Protein AF-A0A972TL37-F1 (afdb_monomer)

pLDDT: mean 92.21, std 7.75, range [49.34, 98.0]

Foldseek 3Di:
DPPDDPVRVVVVVVVVVVVDWDQDPPRDTDRPVVVVVVVVVVLVVCVVVLHEAEFEDDDVVLVVSVVVCVCCCPVVVHHYYYDPDPVNVVCVVVVD

Secondary structure (DSSP, 8-state):
---S-HHHHHHHHHHHHHT-EEE-GGG-EEEHHHHHHHHHHHHHHHHHTT--EEE---THHHHHHHHHHHHIIIII---EEE---HHHHHHHHHH-

Structure (mmCIF, N/CA/C/O backbone):
data_AF-A0A972TL37-F1
#
_entry.id   AF-A0A972TL37-F1
#
l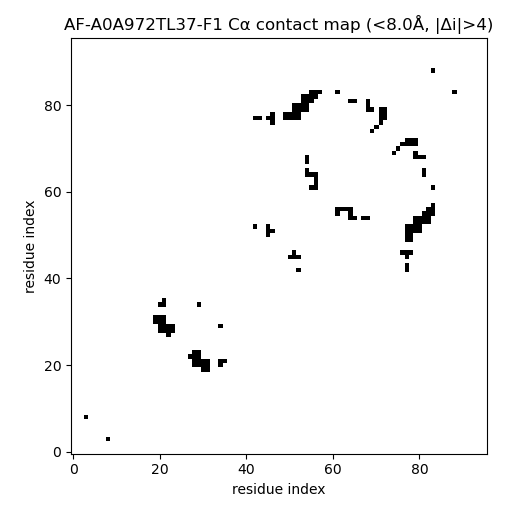oop_
_atom_site.group_PDB
_atom_site.id
_atom_site.type_symbol
_atom_site.label_atom_id
_atom_site.label_alt_id
_atom_site.label_comp_id
_atom_site.label_asym_id
_atom_site.label_entity_id
_atom_site.label_seq_id
_atom_site.pdbx_PDB_ins_code
_atom_site.Cartn_x
_atom_site.Cartn_y
_atom_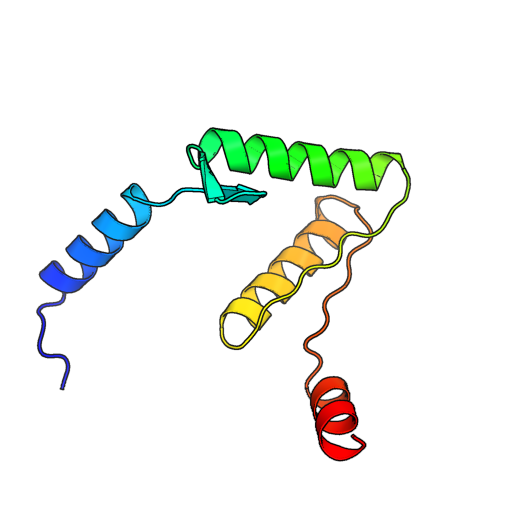site.Cartn_z
_atom_site.occupancy
_atom_site.B_iso_or_equiv
_atom_site.auth_seq_id
_atom_site.auth_comp_id
_atom_site.auth_asym_id
_atom_site.auth_atom_id
_atom_site.pdbx_PDB_model_num
ATOM 1 N N . MET A 1 1 ? 13.525 -17.919 -20.745 1.00 49.34 1 MET A N 1
ATOM 2 C CA . MET A 1 1 ? 14.887 -17.387 -20.970 1.00 49.34 1 MET A CA 1
ATOM 3 C C . MET A 1 1 ? 14.782 -15.876 -20.854 1.00 49.34 1 MET A C 1
ATOM 5 O O . MET A 1 1 ? 13.967 -15.307 -21.570 1.00 49.34 1 MET A O 1
ATOM 9 N N . ILE A 1 2 ? 15.463 -15.245 -19.895 1.00 60.62 2 ILE A N 1
ATOM 10 C CA . ILE A 1 2 ? 15.416 -13.782 -19.743 1.00 60.62 2 ILE A CA 1
ATOM 11 C C . ILE A 1 2 ? 16.160 -13.200 -20.948 1.00 60.62 2 ILE A C 1
ATOM 13 O O . ILE A 1 2 ? 17.368 -13.374 -21.059 1.00 60.62 2 ILE A O 1
ATOM 17 N N . ASN A 1 3 ? 15.431 -12.595 -21.884 1.00 79.69 3 ASN A N 1
ATOM 18 C CA . ASN A 1 3 ? 15.972 -12.131 -23.167 1.00 79.69 3 ASN A CA 1
ATOM 19 C C . ASN A 1 3 ? 16.561 -10.707 -23.077 1.00 79.69 3 ASN A C 1
ATOM 21 O O . ASN A 1 3 ? 16.582 -9.967 -24.054 1.00 79.69 3 ASN A O 1
ATOM 25 N N . GLU A 1 4 ? 16.973 -10.295 -21.879 1.00 86.56 4 GLU A N 1
ATOM 26 C CA . GLU A 1 4 ? 17.377 -8.931 -21.548 1.00 86.56 4 GLU A CA 1
ATOM 27 C C . GLU A 1 4 ? 18.559 -8.965 -20.573 1.00 86.56 4 GLU A C 1
ATOM 29 O O . GLU A 1 4 ? 18.625 -9.824 -19.693 1.00 86.56 4 GLU A O 1
ATOM 34 N N . SER A 1 5 ? 19.505 -8.033 -20.725 1.00 93.94 5 SER A N 1
ATOM 35 C CA . SER A 1 5 ? 20.615 -7.897 -19.780 1.00 93.94 5 SER A CA 1
ATOM 36 C C . SER A 1 5 ? 20.129 -7.351 -18.434 1.00 93.94 5 SER A C 1
ATOM 38 O O . SER A 1 5 ? 19.187 -6.561 -18.372 1.00 93.94 5 SER A O 1
ATOM 40 N N . LEU A 1 6 ? 20.815 -7.710 -17.343 1.00 94.00 6 LEU A N 1
ATOM 41 C CA . LEU A 1 6 ? 20.506 -7.177 -16.011 1.00 94.00 6 LEU A CA 1
ATOM 42 C C . LEU A 1 6 ? 20.537 -5.639 -15.988 1.00 94.00 6 LEU A C 1
ATOM 44 O O . LEU A 1 6 ? 19.671 -5.012 -15.388 1.00 94.00 6 LEU A O 1
ATOM 48 N N . THR A 1 7 ? 21.495 -5.028 -16.690 1.00 95.31 7 THR A N 1
ATOM 49 C CA . THR A 1 7 ? 21.602 -3.569 -16.811 1.00 95.31 7 THR A CA 1
ATOM 50 C C . THR A 1 7 ? 20.366 -2.956 -17.467 1.00 95.31 7 THR A C 1
ATOM 52 O O . THR A 1 7 ? 19.828 -1.984 -16.944 1.00 95.31 7 THR A O 1
ATOM 55 N N . SER A 1 8 ? 19.887 -3.531 -18.575 1.00 94.94 8 SER A N 1
ATOM 56 C CA . SER A 1 8 ? 18.677 -3.049 -19.255 1.00 94.94 8 SER A CA 1
ATOM 57 C C . SER A 1 8 ? 17.443 -3.205 -18.366 1.00 94.94 8 SER A C 1
ATOM 59 O O . SER A 1 8 ? 16.665 -2.261 -18.219 1.00 94.94 8 SER A O 1
ATOM 61 N N . TYR A 1 9 ? 17.323 -4.345 -17.678 1.00 95.25 9 TYR A N 1
ATOM 62 C CA . TYR A 1 9 ? 16.232 -4.588 -16.739 1.00 95.25 9 TYR A CA 1
ATOM 63 C C . TYR A 1 9 ? 16.204 -3.545 -15.610 1.00 95.25 9 TYR A C 1
ATOM 65 O O . TYR A 1 9 ? 15.165 -2.933 -15.358 1.00 95.25 9 TYR A O 1
ATOM 73 N N . CYS A 1 10 ? 17.347 -3.303 -14.958 1.00 96.06 10 CYS A N 1
ATOM 74 C CA . CYS A 1 10 ? 17.463 -2.312 -13.889 1.00 96.06 10 CYS A CA 1
ATOM 75 C C . CYS A 1 10 ? 17.186 -0.890 -14.393 1.00 96.06 10 CYS A C 1
ATOM 77 O O . CYS A 1 10 ? 16.501 -0.131 -13.710 1.00 96.06 10 CYS A O 1
ATOM 79 N N . GLN A 1 11 ? 17.653 -0.537 -15.595 1.00 96.25 11 GLN A N 1
ATOM 80 C CA . GLN A 1 11 ? 17.367 0.768 -16.193 1.00 96.25 11 GLN A CA 1
ATOM 81 C C . GLN A 1 11 ? 15.870 0.945 -16.464 1.00 96.25 11 GLN A C 1
ATOM 83 O O . GLN A 1 11 ? 15.311 2.004 -16.177 1.00 96.25 11 GLN A O 1
ATOM 88 N N . ARG A 1 12 ? 15.195 -0.090 -16.980 1.00 95.25 12 ARG A N 1
ATOM 89 C CA . ARG A 1 12 ? 13.745 -0.048 -17.189 1.00 95.25 12 ARG A CA 1
ATOM 90 C C . ARG A 1 12 ? 13.004 0.102 -15.866 1.00 95.25 12 ARG A C 1
ATOM 92 O O . ARG A 1 12 ? 12.108 0.934 -15.781 1.00 95.25 12 ARG A O 1
ATOM 99 N N . LEU A 1 13 ? 13.383 -0.663 -14.843 1.00 95.38 13 LEU A N 1
ATOM 100 C CA . LEU A 1 13 ? 12.790 -0.549 -13.511 1.00 95.38 13 LEU A CA 1
ATOM 101 C C . LEU A 1 13 ? 12.952 0.869 -12.946 1.00 95.38 13 LEU A C 1
ATOM 103 O O . LEU A 1 13 ? 11.982 1.449 -12.471 1.00 95.38 13 LEU A O 1
ATOM 107 N N . PHE A 1 14 ? 14.149 1.446 -13.051 1.00 96.94 14 PHE A N 1
ATOM 108 C CA . PHE A 1 14 ? 14.416 2.815 -12.614 1.00 96.94 14 PHE A CA 1
ATOM 109 C C . PHE A 1 14 ? 13.526 3.834 -13.336 1.00 96.94 14 PHE A C 1
ATOM 111 O O . PHE A 1 14 ? 12.889 4.665 -12.692 1.00 96.94 14 PHE A O 1
ATOM 118 N N . ASN A 1 15 ? 13.412 3.725 -14.662 1.00 96.69 15 ASN A N 1
ATOM 119 C CA . ASN A 1 15 ? 12.557 4.611 -15.450 1.00 96.69 15 ASN A CA 1
ATOM 120 C C . ASN A 1 15 ? 11.075 4.478 -15.063 1.00 96.69 15 ASN A C 1
ATOM 122 O O . ASN A 1 15 ? 10.368 5.481 -15.024 1.00 96.69 15 ASN A O 1
ATOM 126 N N . LEU A 1 16 ? 10.607 3.264 -14.751 1.00 95.69 16 LEU A N 1
ATOM 127 C CA . LEU A 1 16 ? 9.237 3.036 -14.280 1.00 95.69 16 LEU A CA 1
ATOM 128 C C . LEU A 1 16 ? 8.984 3.694 -12.921 1.00 95.69 16 LEU A C 1
ATOM 130 O O . LEU A 1 16 ? 7.936 4.304 -12.740 1.00 95.69 16 LEU A O 1
ATOM 134 N N . ILE A 1 17 ? 9.941 3.612 -11.993 1.00 94.25 17 ILE A N 1
ATOM 135 C CA . ILE A 1 17 ? 9.837 4.267 -10.681 1.00 94.25 17 ILE A CA 1
ATOM 136 C C . ILE A 1 17 ? 9.763 5.791 -10.849 1.00 94.25 17 ILE A C 1
ATOM 138 O O . ILE A 1 17 ? 8.927 6.434 -10.221 1.00 94.25 17 ILE A O 1
ATOM 142 N N . LEU A 1 18 ? 10.586 6.371 -11.729 1.00 94.56 18 LEU A N 1
ATOM 143 C CA . LEU A 1 18 ? 10.555 7.813 -12.006 1.00 94.56 18 LEU A CA 1
ATOM 144 C C . LEU A 1 18 ? 9.265 8.279 -12.690 1.00 94.56 18 LEU A C 1
ATOM 146 O O . LEU A 1 18 ? 8.883 9.436 -12.544 1.00 94.56 18 LEU A O 1
ATOM 150 N N . ALA A 1 19 ? 8.605 7.396 -13.436 1.00 94.06 19 ALA A N 1
ATOM 151 C CA . ALA A 1 19 ? 7.347 7.684 -14.114 1.00 94.06 19 ALA A CA 1
ATOM 152 C C . ALA A 1 19 ? 6.108 7.440 -13.232 1.00 94.06 19 ALA A C 1
ATOM 154 O O . ALA A 1 19 ? 4.986 7.560 -13.723 1.00 94.06 19 ALA A O 1
ATOM 155 N N . MET A 1 20 ? 6.281 7.069 -11.957 1.00 94.56 20 MET A N 1
ATOM 156 C CA . MET A 1 20 ? 5.155 6.822 -11.061 1.00 94.56 20 MET A CA 1
ATOM 157 C C . MET A 1 20 ? 4.324 8.087 -10.837 1.00 94.56 20 MET A C 1
ATOM 159 O O . MET A 1 20 ? 4.827 9.153 -10.482 1.00 94.56 20 MET A O 1
ATOM 163 N N . GLU A 1 21 ? 3.016 7.923 -10.962 1.00 94.38 21 GLU A N 1
ATOM 164 C CA . GLU A 1 21 ? 2.013 8.956 -10.744 1.00 94.38 21 GLU A CA 1
ATOM 165 C C . GLU A 1 21 ? 0.818 8.362 -10.001 1.00 94.38 21 GLU A C 1
ATOM 167 O O . GLU A 1 21 ? 0.618 7.144 -9.975 1.00 94.38 21 GLU A O 1
ATOM 172 N N . ILE A 1 22 ? 0.014 9.225 -9.387 1.00 94.12 22 ILE A N 1
ATOM 173 C CA . ILE A 1 22 ? -1.223 8.813 -8.729 1.00 94.12 22 ILE A CA 1
ATOM 174 C C . ILE A 1 22 ? -2.391 9.231 -9.609 1.00 94.12 22 ILE A C 1
ATOM 176 O O . ILE A 1 22 ? -2.497 10.386 -10.015 1.00 94.12 22 ILE A O 1
ATOM 180 N N . THR A 1 23 ? -3.281 8.284 -9.887 1.00 94.12 23 THR A N 1
ATOM 181 C CA . THR A 1 23 ? -4.528 8.547 -10.608 1.00 94.12 23 THR A CA 1
ATOM 182 C C . THR A 1 23 ? -5.656 8.701 -9.598 1.00 94.12 23 THR A C 1
ATOM 184 O O . THR A 1 23 ? -5.879 7.821 -8.766 1.00 94.12 23 THR A O 1
ATOM 187 N N . LYS A 1 24 ? -6.345 9.841 -9.641 1.00 89.94 24 LYS A N 1
ATOM 188 C CA . LYS A 1 24 ? -7.530 10.119 -8.824 1.00 89.94 24 LYS A CA 1
ATOM 189 C C . LYS A 1 24 ? -8.800 9.692 -9.564 1.00 89.94 24 LYS A C 1
ATOM 191 O O . LYS A 1 24 ? -8.756 9.125 -10.653 1.00 89.94 24 LYS A O 1
ATOM 196 N N . GLN A 1 25 ? -9.953 9.992 -8.970 1.00 88.31 25 GLN A N 1
ATOM 197 C CA . GLN A 1 25 ? -11.237 9.891 -9.660 1.00 88.31 25 GLN A CA 1
ATOM 198 C C . GLN A 1 25 ? -11.205 10.674 -10.983 1.00 88.31 25 GLN A C 1
ATOM 200 O O . GLN A 1 25 ? -10.507 11.683 -11.092 1.00 88.31 25 GLN A O 1
ATOM 205 N N . GLN A 1 26 ? -11.981 10.213 -11.968 1.0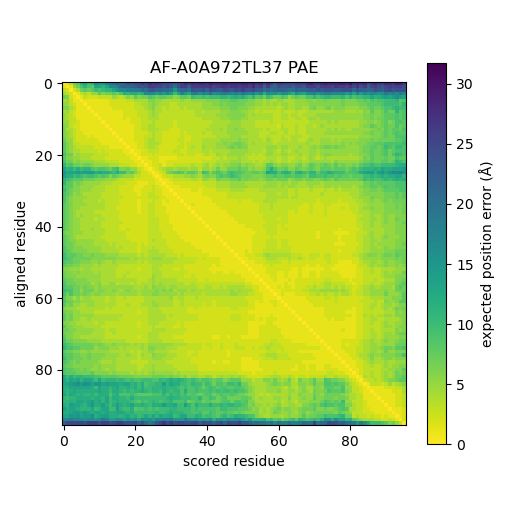0 88.50 26 GLN A N 1
ATOM 206 C CA . GLN A 1 26 ? -12.076 10.833 -13.298 1.00 88.50 26 GLN A CA 1
ATOM 207 C C . GLN A 1 26 ? -10.738 10.872 -14.069 1.00 88.50 26 GLN A C 1
ATOM 209 O O . GLN A 1 26 ? -10.519 11.777 -14.868 1.00 88.50 26 GLN A O 1
ATOM 214 N N . ASP A 1 27 ? -9.841 9.909 -13.818 1.00 88.06 27 ASP A N 1
ATOM 215 C CA . ASP A 1 27 ? -8.534 9.761 -14.481 1.00 88.06 27 ASP A CA 1
ATOM 216 C C . ASP A 1 27 ? -7.599 10.978 -14.363 1.00 88.06 27 ASP A C 1
ATOM 218 O O . ASP A 1 27 ? -6.682 11.177 -15.164 1.00 88.06 27 ASP A O 1
ATOM 222 N N . VAL A 1 28 ? -7.785 11.796 -13.321 1.00 93.69 28 VAL A N 1
ATOM 223 C CA . VAL A 1 28 ? -6.896 12.928 -13.048 1.00 93.69 28 VAL A CA 1
ATOM 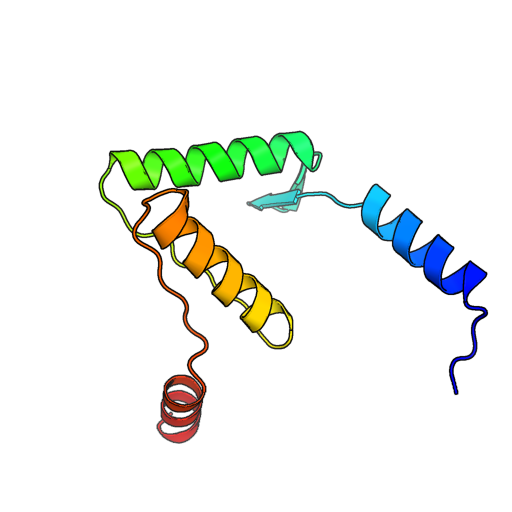224 C C . VAL A 1 28 ? -5.570 12.410 -12.494 1.00 93.69 28 VAL A C 1
ATOM 226 O O . VAL A 1 28 ? -5.493 11.947 -11.353 1.00 93.69 28 VAL A O 1
ATOM 229 N N . LYS A 1 29 ? -4.516 12.519 -13.302 1.00 94.62 29 LYS A N 1
ATOM 230 C CA . LYS A 1 29 ? -3.141 12.181 -12.925 1.00 94.62 29 LYS A CA 1
ATOM 231 C C . LYS A 1 29 ? -2.508 13.314 -12.129 1.00 94.62 29 LYS A C 1
ATOM 233 O O . LYS A 1 29 ? -2.556 14.473 -12.540 1.00 94.62 29 LYS A O 1
ATOM 238 N N . VAL A 1 30 ? -1.899 12.980 -10.998 1.00 94.81 30 VAL A N 1
ATOM 239 C CA . VAL A 1 30 ? -1.145 13.920 -10.166 1.00 94.81 30 VAL A CA 1
ATOM 240 C C . VAL A 1 30 ? 0.250 13.384 -9.852 1.00 94.81 30 VAL A C 1
ATOM 242 O O . VAL A 1 30 ? 0.442 12.163 -9.800 1.00 94.81 30 VAL A O 1
ATOM 245 N N . PRO A 1 31 ? 1.222 14.276 -9.585 1.00 94.62 31 PRO A N 1
ATOM 246 C CA . PRO A 1 31 ? 2.542 13.866 -9.127 1.00 94.62 31 PRO A CA 1
ATOM 247 C C . PRO A 1 31 ? 2.461 12.994 -7.871 1.00 94.62 31 PRO A C 1
ATOM 249 O O . PRO A 1 31 ? 1.635 13.245 -6.986 1.00 94.62 31 PRO A O 1
ATOM 252 N N . LEU A 1 32 ? 3.356 12.007 -7.776 1.00 93.50 32 LEU A N 1
ATOM 253 C CA . LEU A 1 32 ? 3.407 11.050 -6.669 1.00 93.50 32 LEU A CA 1
ATOM 254 C C . LEU A 1 32 ? 3.441 11.740 -5.298 1.00 93.50 32 LEU A C 1
ATOM 256 O O . LEU A 1 32 ? 2.682 11.365 -4.412 1.00 93.50 32 LEU A O 1
ATOM 260 N N . GLU A 1 33 ? 4.266 12.776 -5.133 1.00 93.94 33 GLU A N 1
ATOM 261 C CA . GLU A 1 33 ? 4.398 13.505 -3.862 1.00 93.94 33 GLU A CA 1
ATOM 262 C C . GLU A 1 33 ? 3.089 14.178 -3.431 1.00 93.94 33 GLU A C 1
ATOM 264 O O . GLU A 1 33 ? 2.704 14.125 -2.261 1.00 93.94 33 GLU A O 1
ATOM 269 N N . VAL A 1 34 ? 2.375 14.781 -4.385 1.00 94.44 34 VAL A N 1
ATOM 270 C CA . VAL A 1 34 ? 1.096 15.454 -4.128 1.00 94.44 34 VAL A CA 1
ATOM 271 C C . VAL A 1 34 ? 0.045 14.423 -3.729 1.00 94.44 34 VAL A C 1
ATOM 273 O O . VAL A 1 34 ? -0.585 14.555 -2.681 1.00 94.44 34 VAL A O 1
ATOM 276 N N . GLY A 1 35 ? -0.108 13.359 -4.522 1.00 94.75 35 GLY A N 1
ATOM 277 C CA . GLY A 1 35 ? -1.093 12.321 -4.231 1.00 94.75 35 GLY A CA 1
ATOM 278 C C . GLY A 1 35 ? -0.788 11.541 -2.945 1.00 94.75 35 GLY A C 1
ATOM 279 O O . GLY A 1 35 ? -1.713 11.195 -2.214 1.00 94.75 35 GLY A O 1
ATOM 280 N N . ALA A 1 36 ? 0.487 11.306 -2.620 1.00 94.31 36 ALA A N 1
ATOM 281 C CA . ALA A 1 36 ? 0.888 10.619 -1.394 1.00 94.31 36 ALA A CA 1
ATOM 282 C C . ALA A 1 36 ? 0.560 11.453 -0.148 1.00 94.31 36 ALA A C 1
ATOM 284 O O . ALA A 1 36 ? 0.016 10.924 0.824 1.00 94.31 36 ALA A O 1
ATOM 285 N N . ASN A 1 37 ? 0.818 12.764 -0.193 1.00 96.44 37 ASN A N 1
ATOM 286 C CA . ASN A 1 37 ? 0.435 13.674 0.884 1.00 96.44 37 ASN A CA 1
ATOM 287 C C . ASN A 1 37 ? -1.083 13.712 1.081 1.00 96.44 37 ASN A C 1
ATOM 289 O O . ASN A 1 37 ? -1.556 13.651 2.215 1.00 96.44 37 ASN A O 1
ATOM 293 N N . GLU A 1 38 ? -1.860 13.757 0.001 1.00 95.44 38 GLU A N 1
ATOM 294 C CA . GLU A 1 38 ? -3.320 13.701 0.094 1.00 95.44 38 GLU A CA 1
ATOM 295 C C . GLU A 1 38 ? -3.817 12.373 0.683 1.00 95.44 38 GLU A C 1
ATOM 297 O O . GLU A 1 38 ? -4.669 12.377 1.572 1.00 95.44 38 GLU A O 1
ATOM 302 N N . ALA A 1 39 ? -3.253 11.239 0.254 1.00 94.38 39 ALA A N 1
ATOM 303 C CA . ALA A 1 39 ? -3.576 9.925 0.808 1.00 94.38 39 ALA A CA 1
ATOM 304 C C . ALA A 1 39 ? -3.278 9.844 2.311 1.00 94.38 39 ALA A C 1
ATOM 306 O O . ALA A 1 39 ? -4.104 9.353 3.084 1.00 94.38 39 ALA A O 1
ATOM 307 N N . MET A 1 40 ? -2.141 10.394 2.745 1.00 96.25 40 MET A N 1
ATOM 308 C CA . MET A 1 40 ? -1.800 10.499 4.161 1.00 96.25 40 MET A CA 1
ATOM 309 C C . MET A 1 40 ? -2.846 11.316 4.932 1.00 96.25 40 MET A C 1
ATOM 311 O O . MET A 1 40 ? -3.317 10.869 5.977 1.00 96.25 40 MET A O 1
ATOM 315 N N . GLN A 1 41 ? -3.254 12.481 4.420 1.00 97.62 41 GLN A N 1
ATOM 316 C CA . GLN A 1 41 ? -4.273 13.310 5.078 1.00 97.62 41 GLN A CA 1
ATOM 317 C C . GLN A 1 41 ? -5.633 12.604 5.160 1.00 97.62 41 GLN A C 1
ATOM 319 O O . GLN A 1 41 ? -6.307 12.689 6.189 1.00 97.62 41 GLN A O 1
ATOM 324 N N . MET A 1 42 ? -6.020 11.848 4.127 1.00 96.31 42 MET A N 1
ATOM 325 C CA . MET A 1 42 ? -7.230 11.018 4.162 1.00 96.31 42 MET A CA 1
ATOM 326 C C . MET A 1 42 ? -7.158 9.948 5.261 1.00 96.31 42 MET A C 1
ATOM 328 O O . MET A 1 42 ? -8.110 9.770 6.014 1.00 96.31 42 MET A O 1
ATOM 332 N N . ILE A 1 43 ? -6.020 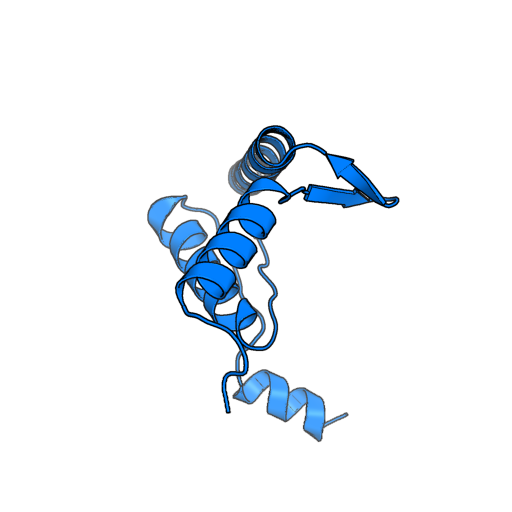9.272 5.420 1.00 97.56 43 ILE A N 1
ATOM 333 C CA . ILE A 1 43 ? -5.832 8.266 6.478 1.00 97.56 43 ILE A CA 1
ATOM 334 C C . ILE A 1 43 ? -5.902 8.906 7.874 1.00 97.56 43 ILE A C 1
ATOM 336 O O . ILE A 1 43 ? -6.550 8.370 8.779 1.00 97.56 43 ILE A O 1
ATOM 340 N N . LEU A 1 44 ? -5.264 10.065 8.062 1.00 97.12 44 LEU A N 1
ATOM 341 C CA . LEU A 1 44 ? -5.270 10.776 9.343 1.00 97.12 44 LEU A CA 1
ATOM 342 C C . LEU A 1 44 ? -6.662 11.306 9.709 1.00 97.12 44 LEU A C 1
ATOM 344 O O . LEU A 1 44 ? -7.039 11.263 10.882 1.00 97.12 44 LEU A O 1
ATOM 348 N N . SER A 1 45 ? -7.456 11.746 8.731 1.00 98.00 45 SER A N 1
ATOM 349 C CA . SER A 1 45 ? -8.837 12.165 8.984 1.00 98.00 45 SER A CA 1
ATOM 350 C C . SER A 1 45 ? -9.726 10.981 9.378 1.00 98.00 45 SER A C 1
ATOM 352 O O . SER A 1 45 ? -10.529 11.101 10.304 1.00 98.00 45 SER A O 1
ATOM 354 N N . VAL A 1 46 ? -9.535 9.804 8.771 1.00 97.81 46 VAL A N 1
ATOM 355 C CA . VAL A 1 46 ? -10.210 8.566 9.196 1.00 97.81 46 VAL A CA 1
ATOM 356 C C . VAL A 1 46 ? -9.851 8.234 10.643 1.00 97.81 46 VAL A C 1
ATOM 358 O O . VAL A 1 46 ? -10.744 7.928 11.432 1.00 97.81 46 VAL A O 1
ATOM 361 N N . ARG A 1 47 ? -8.575 8.361 11.035 1.00 96.62 47 ARG A N 1
ATOM 362 C CA . ARG A 1 47 ? -8.142 8.170 12.430 1.00 96.62 47 ARG A CA 1
ATOM 363 C C . ARG A 1 47 ? -8.859 9.113 13.392 1.00 96.62 47 ARG A C 1
ATOM 365 O O . ARG A 1 47 ? -9.379 8.655 14.405 1.00 96.62 47 ARG A O 1
ATOM 372 N N . ALA A 1 48 ? -8.885 10.409 13.079 1.00 97.44 48 ALA A N 1
ATOM 373 C CA . ALA A 1 48 ? -9.499 11.430 13.928 1.00 97.44 48 ALA A CA 1
ATOM 374 C C . ALA A 1 48 ? -10.997 11.168 14.153 1.00 97.44 48 ALA A C 1
ATOM 376 O O . ALA A 1 48 ? -11.506 11.362 15.253 1.00 97.44 48 ALA A O 1
ATOM 377 N N . ASN A 1 49 ? -11.678 10.639 13.136 1.00 97.62 49 ASN A N 1
ATOM 378 C CA . ASN A 1 49 ? -13.091 10.276 13.202 1.00 97.62 49 ASN A CA 1
ATOM 379 C C . ASN A 1 49 ? -13.338 8.863 13.754 1.00 97.62 49 ASN A C 1
ATOM 381 O O . ASN A 1 49 ? -14.450 8.348 13.651 1.00 97.62 49 ASN A O 1
ATOM 385 N N . SER A 1 50 ? -12.313 8.212 14.317 1.00 96.75 50 SER A N 1
ATOM 386 C CA . SER A 1 50 ? -12.379 6.818 14.768 1.00 96.75 50 SER A CA 1
ATOM 387 C C . SER A 1 50 ? -12.925 5.880 13.689 1.00 96.75 50 SER A C 1
ATOM 389 O O . SER A 1 50 ? -13.645 4.943 13.997 1.00 96.75 50 SER A O 1
ATOM 391 N N . GLY A 1 51 ? -12.627 6.121 12.414 1.00 97.44 51 GLY A N 1
ATOM 392 C CA . GLY A 1 51 ? -13.058 5.282 11.300 1.00 97.44 51 GLY A CA 1
ATOM 393 C C . GLY A 1 51 ? -12.208 4.018 11.143 1.00 97.44 51 GLY A C 1
ATOM 394 O O . GLY A 1 51 ? -11.479 3.612 12.056 1.00 97.44 51 GLY A O 1
ATOM 395 N N . ILE A 1 52 ? -12.339 3.371 9.984 1.00 97.81 52 ILE A N 1
ATOM 396 C CA . ILE A 1 52 ? -11.590 2.168 9.604 1.00 97.81 52 ILE A CA 1
ATOM 397 C C . ILE A 1 52 ? -11.046 2.369 8.188 1.00 97.81 52 ILE A C 1
ATOM 399 O O . ILE A 1 52 ? -11.794 2.759 7.295 1.00 97.81 52 ILE A O 1
ATOM 403 N N . VAL A 1 53 ? -9.760 2.084 7.979 1.00 97.62 53 VAL A N 1
ATOM 404 C CA . VAL A 1 53 ? -9.146 2.036 6.644 1.00 97.62 53 VAL A CA 1
ATOM 405 C C . VAL A 1 53 ? -9.187 0.602 6.126 1.00 97.62 53 VAL A C 1
ATOM 407 O O . VAL A 1 53 ? -8.680 -0.316 6.765 1.00 97.62 53 VAL A O 1
ATOM 410 N N . MET A 1 54 ? -9.781 0.397 4.959 1.00 96.12 54 MET A N 1
ATOM 411 C CA . MET A 1 54 ? -9.819 -0.904 4.293 1.00 96.12 54 MET A CA 1
ATOM 412 C C . MET A 1 54 ? -8.774 -0.919 3.181 1.00 96.12 54 MET A C 1
ATOM 414 O O . MET A 1 54 ? -8.827 -0.078 2.287 1.00 96.12 54 MET A O 1
ATOM 418 N N . VAL A 1 55 ? -7.823 -1.851 3.242 1.00 95.12 55 VAL A N 1
ATOM 419 C CA . VAL A 1 55 ? -6.749 -1.980 2.249 1.00 95.12 55 VAL A CA 1
ATOM 420 C C . VAL A 1 55 ? -6.975 -3.249 1.437 1.00 95.12 55 VAL A C 1
ATOM 422 O O . VAL A 1 55 ? -7.101 -4.343 1.988 1.00 95.12 55 VAL A O 1
ATOM 425 N N . ILE A 1 56 ? -7.053 -3.103 0.116 1.00 93.00 56 ILE A N 1
ATOM 426 C CA . ILE A 1 56 ? -7.428 -4.180 -0.804 1.00 93.00 56 ILE A CA 1
ATOM 427 C C . ILE A 1 56 ? -6.309 -4.365 -1.827 1.00 93.00 56 ILE A C 1
ATOM 429 O O . ILE A 1 56 ? -5.802 -3.397 -2.389 1.00 93.00 56 ILE A O 1
ATOM 433 N N . GLY A 1 57 ? -5.934 -5.617 -2.076 1.00 91.12 57 GLY A N 1
ATOM 434 C CA . GLY A 1 57 ? -4.945 -5.986 -3.080 1.00 91.12 57 GLY A CA 1
ATOM 435 C C . GLY A 1 57 ? -5.103 -7.447 -3.489 1.00 91.12 57 GLY A C 1
ATOM 436 O O . GLY A 1 57 ? -5.540 -8.273 -2.691 1.00 91.12 57 GLY A O 1
ATOM 437 N N . ASN A 1 58 ? -4.749 -7.761 -4.734 1.00 89.88 58 ASN A N 1
ATOM 438 C CA . ASN A 1 58 ? -4.779 -9.106 -5.308 1.00 89.88 58 ASN A CA 1
ATOM 439 C C . ASN A 1 58 ? -3.365 -9.577 -5.694 1.00 89.88 58 ASN A C 1
ATOM 441 O O . ASN A 1 58 ? -2.464 -8.768 -5.916 1.00 89.88 58 ASN A O 1
ATOM 445 N N . GLY A 1 59 ? -3.151 -10.896 -5.759 1.00 88.50 59 GLY A N 1
ATOM 446 C CA . GLY A 1 59 ? -1.848 -11.474 -6.113 1.00 88.50 59 GLY A CA 1
ATOM 447 C C . GLY A 1 59 ? -0.708 -10.925 -5.243 1.00 88.50 59 GLY A C 1
ATOM 448 O O . GLY A 1 59 ? -0.818 -10.895 -4.020 1.00 88.50 59 GLY A O 1
ATOM 449 N N . GLY A 1 60 ? 0.371 -10.435 -5.863 1.00 89.19 60 GLY A N 1
ATOM 450 C CA . GLY A 1 60 ? 1.483 -9.803 -5.137 1.00 89.19 60 GLY A CA 1
ATOM 451 C C . GLY A 1 60 ? 1.075 -8.562 -4.329 1.00 89.19 60 GLY A C 1
ATOM 452 O O . GLY A 1 60 ? 1.606 -8.332 -3.243 1.00 89.19 60 GLY A O 1
ATOM 453 N N . SER A 1 61 ? 0.077 -7.804 -4.793 1.00 92.56 61 SER A N 1
ATOM 454 C CA . SER A 1 61 ? -0.439 -6.626 -4.085 1.00 92.56 61 SER A CA 1
ATOM 455 C C . SER A 1 61 ? -1.197 -6.986 -2.805 1.00 92.56 61 SER A C 1
ATOM 457 O O . SER A 1 61 ? -1.324 -6.136 -1.929 1.00 92.56 61 SER A O 1
ATOM 459 N N . ALA A 1 62 ? -1.662 -8.232 -2.649 1.00 92.88 62 ALA A N 1
ATOM 460 C CA . ALA A 1 62 ? -2.257 -8.699 -1.396 1.00 92.88 62 ALA A CA 1
ATOM 461 C C . ALA A 1 62 ? -1.232 -8.662 -0.249 1.00 92.88 62 ALA A C 1
ATOM 463 O O . ALA A 1 62 ? -1.531 -8.177 0.839 1.00 92.88 62 ALA A O 1
ATOM 464 N N . ALA A 1 63 ? 0.014 -9.075 -0.513 1.00 92.56 63 ALA A N 1
ATOM 465 C CA . ALA A 1 63 ? 1.090 -8.995 0.473 1.00 92.56 63 ALA A CA 1
ATOM 466 C C . ALA A 1 63 ? 1.409 -7.537 0.855 1.00 92.56 63 ALA A C 1
ATOM 468 O O . ALA A 1 63 ? 1.606 -7.235 2.031 1.00 92.56 63 ALA A O 1
ATOM 469 N N . ILE A 1 64 ? 1.392 -6.621 -0.122 1.00 95.38 64 ILE A N 1
ATOM 470 C CA . ILE A 1 64 ? 1.573 -5.180 0.118 1.00 95.38 64 ILE A CA 1
ATOM 471 C C . ILE A 1 64 ? 0.427 -4.633 0.982 1.00 95.38 64 ILE A C 1
ATOM 473 O O . ILE A 1 64 ? 0.684 -3.944 1.967 1.00 95.38 64 ILE A O 1
ATOM 477 N N . ALA A 1 65 ? -0.825 -4.982 0.665 1.00 95.56 65 ALA A N 1
ATOM 478 C CA . ALA A 1 65 ? -2.000 -4.575 1.434 1.00 95.56 65 ALA A CA 1
ATOM 479 C C . ALA A 1 65 ? -1.938 -5.070 2.889 1.00 95.56 65 ALA A C 1
ATOM 481 O O . ALA A 1 65 ? -2.176 -4.293 3.812 1.00 95.56 65 ALA A O 1
ATOM 482 N N . SER A 1 66 ? -1.545 -6.331 3.099 1.00 94.38 66 SER A N 1
ATOM 483 C CA . SER A 1 66 ? -1.284 -6.908 4.426 1.00 94.38 66 SER A CA 1
ATOM 484 C C . SER A 1 66 ? -0.235 -6.142 5.222 1.00 94.38 66 SER A C 1
ATOM 486 O O . SER A 1 66 ? -0.435 -5.839 6.399 1.00 94.38 66 SER A O 1
ATOM 488 N N . HIS A 1 67 ? 0.902 -5.830 4.601 1.00 95.25 67 HIS A N 1
ATOM 489 C CA . HIS A 1 67 ? 1.953 -5.072 5.272 1.00 95.25 67 HIS A CA 1
ATOM 490 C C . HIS A 1 67 ? 1.489 -3.659 5.622 1.00 95.25 67 HIS A C 1
ATOM 492 O O . HIS A 1 67 ? 1.658 -3.225 6.759 1.00 95.25 67 HIS A O 1
ATOM 498 N N . MET A 1 68 ? 0.812 -2.985 4.694 1.00 96.25 68 MET A N 1
ATOM 499 C CA . MET A 1 68 ? 0.266 -1.656 4.939 1.00 96.25 68 MET A CA 1
ATOM 500 C C . MET A 1 68 ? -0.769 -1.660 6.074 1.00 96.25 68 MET A C 1
ATOM 502 O O . MET A 1 68 ? -0.738 -0.777 6.923 1.00 96.25 68 MET A O 1
ATOM 506 N N . GLN A 1 69 ? -1.650 -2.660 6.145 1.00 96.44 69 GLN A N 1
ATOM 507 C CA . GLN A 1 69 ? -2.598 -2.836 7.253 1.00 96.44 69 GLN A CA 1
ATOM 508 C C . GLN A 1 69 ? -1.874 -2.980 8.600 1.00 96.44 69 GLN A C 1
ATOM 510 O O . GLN A 1 69 ? -2.229 -2.312 9.574 1.00 96.44 69 GLN A O 1
ATOM 515 N N . ASN A 1 70 ? -0.809 -3.784 8.655 1.00 95.94 70 ASN A N 1
ATOM 516 C CA . ASN A 1 70 ? 0.000 -3.920 9.865 1.00 95.94 70 ASN A CA 1
ATOM 517 C C . ASN A 1 70 ? 0.597 -2.576 10.305 1.00 95.94 70 ASN A C 1
ATOM 519 O O . ASN A 1 70 ? 0.516 -2.236 11.487 1.00 95.94 70 ASN A O 1
ATOM 523 N N . ASP A 1 71 ? 1.147 -1.800 9.371 1.00 96.88 71 ASP A N 1
ATOM 524 C CA . ASP A 1 71 ? 1.744 -0.496 9.665 1.00 96.88 71 ASP A CA 1
ATOM 525 C C . ASP A 1 71 ? 0.687 0.524 10.105 1.00 96.88 71 ASP A C 1
ATOM 527 O O . ASP A 1 71 ? 0.864 1.221 11.108 1.00 96.88 71 ASP A O 1
ATOM 531 N N . LEU A 1 72 ? -0.459 0.572 9.420 1.00 97.44 72 LEU A N 1
ATOM 532 C CA . LEU A 1 72 ? -1.573 1.445 9.785 1.00 97.44 72 LEU A CA 1
ATOM 533 C C . LEU A 1 72 ? -2.077 1.148 11.198 1.00 97.44 72 LEU A C 1
ATOM 535 O O . LEU A 1 72 ? -2.289 2.074 11.982 1.00 97.44 72 LEU A O 1
ATOM 539 N N . SER A 1 73 ? -2.225 -0.127 11.553 1.00 96.31 73 SER A N 1
ATOM 540 C CA . SER A 1 73 ? -2.734 -0.513 12.868 1.00 96.31 73 SER A CA 1
ATOM 541 C C . SER A 1 73 ? -1.705 -0.433 13.987 1.00 96.31 73 SER A C 1
ATOM 543 O O . SER A 1 73 ? -2.072 -0.033 15.091 1.00 96.31 73 SER A O 1
ATOM 545 N N . LYS A 1 74 ? -0.431 -0.746 13.733 1.00 95.81 74 LYS A N 1
ATOM 546 C CA . LYS A 1 74 ? 0.608 -0.749 14.776 1.00 95.81 74 LYS A CA 1
ATOM 547 C C . LYS A 1 74 ? 1.354 0.573 14.893 1.00 95.81 74 LYS A C 1
ATOM 549 O O . LYS A 1 74 ? 1.537 1.059 16.003 1.00 95.81 74 LYS A O 1
ATOM 554 N N . ALA A 1 75 ? 1.798 1.142 13.775 1.00 95.19 75 ALA A N 1
ATOM 555 C CA . ALA A 1 75 ? 2.632 2.340 13.778 1.00 95.19 75 ALA A CA 1
ATOM 556 C C . ALA A 1 75 ? 1.791 3.622 13.750 1.00 95.19 75 ALA A C 1
ATOM 558 O O . ALA A 1 75 ? 2.057 4.553 14.508 1.00 95.19 75 ALA A O 1
ATOM 559 N N . VAL A 1 76 ? 0.753 3.674 12.908 1.00 95.56 76 VAL A N 1
ATOM 560 C CA . VAL A 1 76 ? -0.077 4.886 12.756 1.00 95.56 76 VAL A CA 1
ATOM 561 C C . VAL A 1 76 ? -1.216 4.938 13.784 1.00 95.56 76 VAL A C 1
ATOM 563 O O . VAL A 1 76 ? -1.705 6.019 14.118 1.00 95.56 76 VAL A O 1
ATOM 566 N N . GLY A 1 77 ? -1.628 3.789 14.327 1.00 96.00 77 GLY A N 1
ATOM 567 C CA . GLY A 1 77 ? -2.716 3.691 15.305 1.00 96.00 77 GLY A CA 1
ATOM 568 C C . GLY A 1 77 ? -4.103 3.907 14.691 1.00 96.00 77 GLY A C 1
ATOM 569 O O . GLY A 1 77 ? -4.987 4.471 15.336 1.00 96.00 77 GLY A O 1
ATOM 570 N N . VAL A 1 78 ? -4.285 3.502 13.431 1.00 97.38 78 VAL A N 1
ATOM 571 C CA . VAL A 1 78 ? -5.560 3.538 12.704 1.00 97.38 78 VAL A CA 1
ATOM 572 C C . VAL A 1 78 ? -6.135 2.132 12.628 1.00 97.38 78 VAL A C 1
ATOM 574 O O . VAL A 1 78 ? -5.439 1.174 12.283 1.00 97.38 78 VAL A O 1
ATOM 577 N N . ARG A 1 79 ? -7.431 1.986 12.919 1.00 97.31 79 ARG A N 1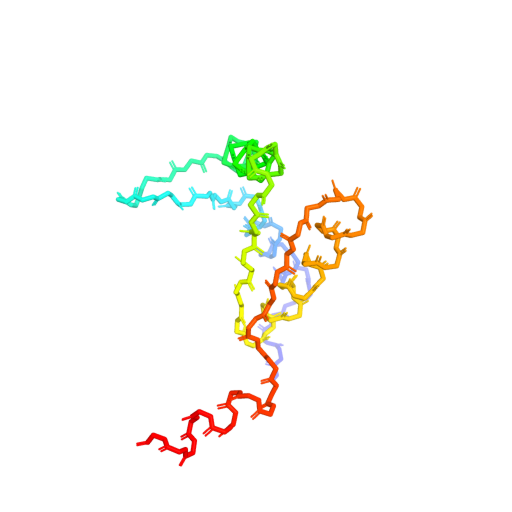
ATOM 578 C CA . ARG A 1 79 ? -8.114 0.705 12.706 1.00 97.31 79 ARG A CA 1
ATOM 579 C C . ARG A 1 79 ? -8.066 0.380 11.221 1.00 97.31 79 ARG A C 1
ATOM 581 O O . ARG A 1 79 ? -8.486 1.202 10.408 1.00 97.31 79 ARG A O 1
ATOM 588 N N . SER A 1 80 ? -7.551 -0.791 10.869 1.00 97.12 80 SER A N 1
ATOM 589 C CA . SER A 1 80 ? -7.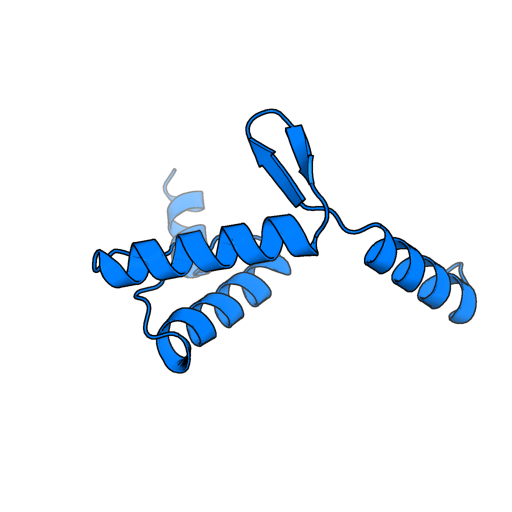423 -1.166 9.468 1.00 97.12 80 SER A CA 1
ATOM 590 C C . SER A 1 80 ? -7.698 -2.643 9.225 1.00 97.12 80 SER A C 1
ATOM 592 O O . SER A 1 80 ? -7.448 -3.476 10.098 1.00 97.12 80 SER A O 1
ATOM 594 N N . LEU A 1 81 ? -8.244 -2.949 8.048 1.00 95.62 81 LEU A N 1
ATOM 595 C CA . LEU A 1 81 ? -8.670 -4.286 7.632 1.00 95.62 81 LEU A CA 1
ATOM 596 C C . LEU A 1 81 ? -8.108 -4.626 6.248 1.00 95.62 81 LEU A C 1
ATOM 598 O O . LEU A 1 81 ? -7.943 -3.737 5.412 1.00 95.62 81 LEU A O 1
ATOM 602 N N . VAL A 1 82 ? -7.878 -5.917 6.008 1.00 94.38 82 VAL A N 1
ATOM 603 C CA . VAL A 1 82 ? -7.536 -6.500 4.699 1.00 94.38 82 VAL A CA 1
ATOM 604 C C . VAL A 1 82 ? -8.529 -7.598 4.335 1.00 94.38 82 VAL A C 1
ATOM 606 O O . VAL A 1 82 ? -9.100 -8.235 5.218 1.00 94.38 82 VAL A O 1
ATOM 609 N N . PHE A 1 83 ? -8.724 -7.825 3.035 1.00 88.06 83 PHE A N 1
ATOM 610 C CA . PHE A 1 83 ? -9.782 -8.695 2.501 1.00 88.06 83 PHE A CA 1
ATOM 611 C C . PHE A 1 83 ? -9.253 -9.707 1.482 1.00 88.06 83 PHE A C 1
ATOM 613 O O . PHE A 1 83 ? -9.772 -9.830 0.377 1.00 88.06 83 PHE A O 1
ATOM 620 N N . HIS A 1 84 ? -8.186 -10.418 1.830 1.00 82.94 84 HIS A N 1
ATOM 621 C CA . HIS A 1 84 ? -7.587 -11.423 0.947 1.00 82.94 84 HIS A CA 1
ATOM 622 C C . HIS A 1 84 ? -7.299 -12.744 1.677 1.00 82.94 84 HIS A C 1
ATOM 624 O O . HIS A 1 84 ? -6.361 -13.458 1.324 1.00 82.94 84 HIS A O 1
ATOM 630 N N . GLU A 1 85 ? -8.032 -13.036 2.756 1.00 81.25 85 GLU A N 1
ATOM 631 C CA . GLU A 1 85 ? -7.874 -14.297 3.487 1.00 81.25 85 GLU A CA 1
ATOM 632 C C . GLU A 1 85 ? -8.224 -15.454 2.531 1.00 81.25 85 GLU A C 1
ATOM 634 O O . GLU A 1 85 ? -9.347 -15.468 2.010 1.00 81.25 85 GLU A O 1
ATOM 639 N N . PRO A 1 86 ? -7.290 -16.381 2.233 1.00 83.62 86 PRO A N 1
ATOM 640 C CA . PRO A 1 86 ? -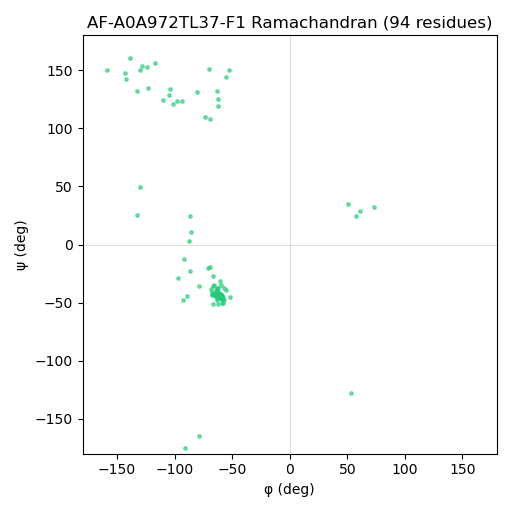7.524 -17.406 1.223 1.00 83.62 86 PRO A CA 1
ATOM 641 C C . PRO A 1 86 ? -8.763 -18.256 1.504 1.00 83.62 86 PRO A C 1
ATOM 643 O O . PRO A 1 86 ? -9.480 -18.593 0.565 1.00 83.62 86 PRO A O 1
ATOM 646 N N . SER A 1 87 ? -9.047 -18.575 2.771 1.00 83.62 87 SER A N 1
ATOM 647 C CA . SER A 1 87 ? -10.221 -19.370 3.143 1.00 83.62 87 SER A CA 1
ATOM 648 C C . SER A 1 87 ? -11.527 -18.619 2.886 1.00 83.62 87 SER A C 1
ATOM 650 O O . SER A 1 87 ? -12.445 -19.195 2.309 1.00 83.62 87 SER A O 1
ATOM 652 N N . LEU A 1 88 ? -11.584 -17.323 3.215 1.00 84.12 88 LEU A N 1
ATOM 653 C CA . LEU A 1 88 ? -12.738 -16.464 2.938 1.00 84.12 88 LEU A CA 1
ATOM 654 C C . LEU A 1 88 ? -12.975 -16.318 1.432 1.00 84.12 88 LEU A C 1
ATOM 656 O O . LEU A 1 88 ? -14.100 -16.475 0.972 1.00 84.12 88 LEU A O 1
ATOM 660 N N . LEU A 1 89 ? -11.916 -16.038 0.666 1.00 86.25 89 LEU A N 1
ATOM 661 C CA . LEU A 1 89 ? -12.014 -15.914 -0.789 1.00 86.25 89 LEU A CA 1
ATOM 662 C C . LEU A 1 89 ? -12.457 -17.227 -1.441 1.00 86.25 89 LEU A C 1
ATOM 664 O O . LEU A 1 89 ? -13.285 -17.205 -2.343 1.00 86.25 89 LEU A O 1
ATOM 668 N N . THR A 1 90 ? -11.925 -18.361 -0.979 1.00 86.25 90 THR A N 1
ATOM 669 C CA . THR A 1 90 ? -12.286 -19.682 -1.510 1.00 86.25 90 THR A CA 1
ATOM 670 C C . THR A 1 90 ? -13.729 -20.043 -1.171 1.00 86.25 90 THR A C 1
ATOM 672 O O . THR A 1 90 ? -14.421 -20.574 -2.028 1.00 86.25 90 THR A O 1
ATOM 675 N N . ALA A 1 91 ? -14.198 -19.745 0.046 1.00 87.88 91 ALA A N 1
ATOM 676 C CA . ALA A 1 91 ? -15.590 -19.973 0.431 1.00 87.88 91 ALA A CA 1
ATOM 677 C C . ALA A 1 91 ? -16.549 -19.136 -0.427 1.00 87.88 91 ALA A C 1
ATOM 679 O O . ALA A 1 91 ? -17.436 -19.695 -1.054 1.00 87.88 91 ALA A O 1
ATOM 680 N N . LEU A 1 92 ? -16.306 -17.825 -0.548 1.00 86.69 92 LEU A N 1
ATOM 681 C CA . LEU A 1 92 ? -17.125 -16.945 -1.390 1.00 86.69 92 LEU A CA 1
ATOM 682 C C . LEU A 1 92 ? -17.141 -17.395 -2.857 1.00 86.69 92 LEU A C 1
ATOM 684 O O . LEU A 1 92 ? -18.197 -17.454 -3.462 1.00 86.69 92 LEU A O 1
ATOM 688 N N . ALA A 1 93 ? -15.985 -17.753 -3.423 1.00 87.44 93 ALA A N 1
ATOM 689 C CA . ALA A 1 93 ? -15.900 -18.176 -4.821 1.00 87.44 93 ALA A CA 1
ATOM 690 C C . ALA A 1 93 ? -16.517 -19.558 -5.106 1.00 87.44 93 ALA A C 1
ATOM 692 O O . ALA A 1 93 ? -16.768 -19.864 -6.268 1.00 87.44 93 ALA A O 1
ATOM 693 N N . ASN A 1 94 ? -16.681 -20.403 -4.083 1.00 88.62 94 ASN A N 1
ATOM 694 C CA . ASN A 1 94 ? -17.255 -21.743 -4.221 1.00 88.62 94 ASN A CA 1
ATOM 695 C C . ASN A 1 94 ? -18.752 -21.795 -3.889 1.00 88.62 94 ASN A C 1
ATOM 697 O O . ASN A 1 94 ? -19.434 -22.690 -4.388 1.00 88.62 94 ASN A O 1
ATOM 701 N N . ASP A 1 95 ? -19.226 -20.911 -3.008 1.00 88.25 95 ASP A N 1
ATOM 702 C CA . ASP A 1 95 ? -20.610 -20.890 -2.524 1.00 88.25 95 ASP A CA 1
ATOM 703 C C . ASP A 1 95 ? -21.528 -19.972 -3.367 1.00 88.25 95 ASP A C 1
ATOM 705 O O . ASP A 1 95 ? -22.751 -20.065 -3.229 1.00 88.25 95 ASP 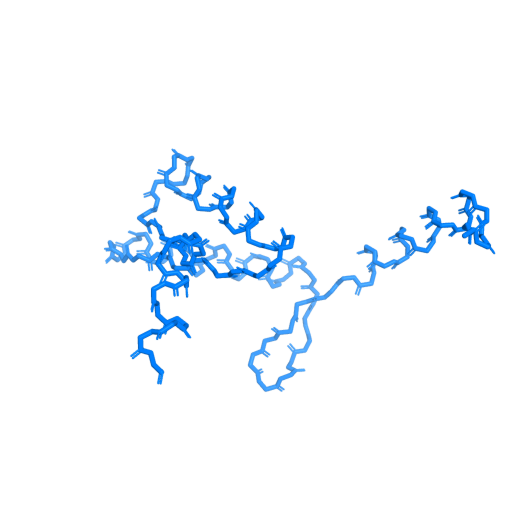A O 1
ATOM 709 N N . ASP A 1 96 ? -20.951 -19.131 -4.238 1.00 58.50 96 ASP A N 1
ATOM 710 C CA . ASP A 1 96 ? -21.634 -18.359 -5.298 1.00 58.50 96 ASP A CA 1
ATOM 711 C C . ASP A 1 96 ? -21.681 -19.128 -6.638 1.00 58.50 96 ASP A C 1
ATOM 713 O O . ASP A 1 96 ? -22.728 -19.053 -7.330 1.00 58.50 96 ASP A O 1
#

Nearest PDB structures (foldseek):
  7ucj-assembly1_c  TM=4.710E-01  e=2.219E+00  Oryctolagus cuniculus
  8p8u-assembly1_RC  TM=4.381E-01  e=2.544E+00  Saccharomyces cerevisiae
  8fru-assembly1_c  TM=4.193E-01  e=3.833E+00  Giardia duodenalis assemblage A
  5b0o-assembly3_K  TM=2.553E-01  e=7.591E+00  Salmonella enterica subsp. enterica serovar Typhimurium str. LT2

Radius of gyration: 17.59 Å; Cα contacts (8 Å, |Δi|>4): 84; chains: 1; bounding box: 43×37×38 Å

Mean predicted aligned error: 5.13 Å

Solvent-accessible surface area (backbone atoms only — not comparable to full-atom values): 5605 Å² total; per-residue (Å²): 130,85,92,65,55,70,68,58,52,52,50,51,52,52,53,53,62,73,65,52,60,33,70,48,81,93,74,44,72,38,57,42,72,62,42,50,54,52,51,50,52,54,53,52,52,35,41,76,69,70,44,71,50,78,37,78,40,62,79,76,42,29,57,53,22,50,51,50,31,50,44,35,43,69,75,71,64,25,53,50,44,68,82,65,54,65,68,60,54,50,48,56,71,69,77,107

Sequence (96 aa):
MINESLTSYCQRLFNLILAMEITKQQDVKVPLEVGANEAMQMILSVRANSGIVMVIGNGGSAAIASHMQNDLSKAVGVRSLVFHEPSLLTALANDD